Protein AF-A0A1X6N2U1-F1 (afdb_monomer)

InterPro domains:
  IPR041622 SMODS and SLOG-associating 2TM effector domain, fungi [NF033635] (1-71)
  IPR041622 SMODS and SLOG-associating 2TM effector domain, fungi [PF18142] (1-71)

Sequence (71 aa):
ILGGMSTLAASYLARARGSGEPERSLIRCNDLEHFIRDLEAFLLDKGHVIGVELDRDVNRFRRRFEEILGN

Solvent-accessible surface area (backbone atoms only — not comparable to full-atom values): 4123 Å² total; per-residue (Å²): 110,69,72,56,50,45,51,50,46,52,52,47,40,61,50,47,74,69,64,79,54,76,64,72,41,48,55,41,40,52,52,42,53,55,50,43,52,54,52,52,52,47,44,71,77,43,61,90,63,83,63,77,81,49,53,64,55,54,52,51,52,51,52,54,52,33,54,65,74,70,101

Radius of gyration: 13.01 Å; Cα contacts (8 Å, |Δi|>4): 32; chains: 1; bounding box: 29×15×39 Å

Organism: NCBI:txid670580

pLDDT: mean 78.47, std 10.62, range [55.66, 91.0]

Secondary structure (DSSP, 8-state):
-HHHHHHHHHHHHHHHHHS--TTHHHHHHHHHHHHHHHHHHHHHHHTT--SGGGHHHHHHHHHHHHHHHT-

Structure (mmCIF, N/CA/C/O backbone):
data_AF-A0A1X6N2U1-F1
#
_entry.id   AF-A0A1X6N2U1-F1
#
loop_
_atom_site.group_PDB
_atom_site.id
_atom_site.type_symbol
_atom_site.label_atom_id
_atom_site.label_alt_id
_atom_site.label_comp_id
_atom_site.label_asym_id
_atom_site.label_entity_id
_atom_site.label_seq_id
_atom_site.pdbx_PDB_ins_code
_atom_site.Cartn_x
_atom_site.Cartn_y
_atom_site.Cartn_z
_atom_site.occupancy
_atom_site.B_iso_or_equiv
_atom_site.auth_seq_id
_atom_site.auth_comp_id
_atom_site.auth_asym_id
_atom_site.auth_atom_id
_atom_site.pdbx_PDB_model_num
ATOM 1 N N . ILE A 1 1 ? 4.858 6.456 -6.452 1.00 57.59 1 ILE A N 1
ATOM 2 C CA . ILE A 1 1 ? 3.470 5.985 -6.201 1.00 57.59 1 ILE A CA 1
ATOM 3 C C . ILE A 1 1 ? 3.456 4.798 -5.232 1.00 57.59 1 ILE A C 1
ATOM 5 O O . ILE A 1 1 ? 2.860 4.929 -4.174 1.00 57.59 1 ILE A O 1
ATOM 9 N N . LEU A 1 2 ? 4.166 3.696 -5.510 1.00 64.12 2 LEU A N 1
ATOM 10 C CA . LEU A 1 2 ? 4.195 2.506 -4.633 1.00 64.12 2 LEU A CA 1
ATOM 11 C C . LEU A 1 2 ? 4.750 2.764 -3.224 1.00 64.12 2 LEU A C 1
ATOM 13 O O . LEU A 1 2 ? 4.102 2.394 -2.254 1.00 64.12 2 LEU A O 1
ATOM 17 N N . GLY A 1 3 ? 5.854 3.510 -3.093 1.00 65.25 3 GLY A N 1
ATOM 18 C CA . GLY A 1 3 ? 6.345 3.929 -1.770 1.00 65.25 3 GLY A CA 1
ATOM 19 C C . GLY A 1 3 ? 5.334 4.777 -0.981 1.00 65.25 3 GLY A C 1
ATOM 20 O O . GLY A 1 3 ? 5.282 4.701 0.239 1.00 65.25 3 GLY A O 1
ATOM 21 N N . GLY A 1 4 ? 4.462 5.524 -1.669 1.00 69.25 4 GLY A N 1
ATOM 22 C CA . GLY A 1 4 ? 3.356 6.243 -1.031 1.00 69.25 4 GLY A CA 1
ATOM 23 C C . GLY A 1 4 ? 2.264 5.306 -0.506 1.00 69.25 4 GLY A C 1
ATOM 24 O O . GLY A 1 4 ? 1.721 5.558 0.565 1.00 69.25 4 GLY A O 1
ATOM 25 N N . MET A 1 5 ? 1.981 4.202 -1.208 1.00 68.75 5 MET A N 1
ATOM 26 C CA . MET A 1 5 ? 1.028 3.182 -0.749 1.00 68.75 5 MET A CA 1
ATOM 27 C C . MET A 1 5 ? 1.540 2.429 0.485 1.00 68.75 5 MET A C 1
ATOM 29 O O . MET A 1 5 ? 0.771 2.256 1.427 1.00 68.75 5 MET A O 1
ATOM 33 N N . SER A 1 6 ? 2.828 2.067 0.537 1.00 68.44 6 SER A N 1
ATOM 34 C CA . SER A 1 6 ? 3.431 1.462 1.737 1.00 68.44 6 SER A CA 1
ATOM 35 C C . SER A 1 6 ? 3.318 2.390 2.950 1.00 68.44 6 SER A C 1
ATOM 37 O O . SER A 1 6 ? 2.919 1.956 4.028 1.00 68.44 6 SER A O 1
ATOM 39 N N . THR A 1 7 ? 3.580 3.688 2.768 1.00 77.69 7 THR A N 1
ATOM 40 C CA . THR A 1 7 ? 3.445 4.691 3.835 1.00 77.69 7 THR A CA 1
ATOM 41 C C . THR A 1 7 ? 2.000 4.854 4.304 1.00 77.69 7 THR A C 1
ATOM 43 O O . THR A 1 7 ? 1.756 4.957 5.507 1.00 77.69 7 THR A O 1
ATOM 46 N N . LEU A 1 8 ? 1.025 4.852 3.388 1.00 70.12 8 LEU A N 1
ATOM 47 C CA . LEU A 1 8 ? -0.398 4.937 3.735 1.00 70.12 8 LEU A CA 1
ATOM 48 C C . LEU A 1 8 ? -0.871 3.693 4.498 1.00 70.12 8 LEU A C 1
ATOM 50 O O . LEU A 1 8 ? -1.539 3.833 5.524 1.00 70.12 8 LEU A O 1
ATOM 54 N N . ALA A 1 9 ? -0.477 2.496 4.054 1.00 70.00 9 ALA A N 1
ATOM 55 C CA . ALA A 1 9 ? -0.776 1.239 4.738 1.00 70.00 9 ALA A CA 1
ATOM 56 C C . ALA A 1 9 ? -0.161 1.194 6.145 1.00 70.00 9 ALA A C 1
ATOM 58 O O . ALA A 1 9 ? -0.861 0.892 7.111 1.00 70.00 9 ALA A O 1
ATOM 59 N N . ALA A 1 10 ? 1.111 1.578 6.286 1.00 72.94 10 ALA A N 1
ATOM 60 C CA . ALA A 1 10 ? 1.791 1.647 7.579 1.00 72.94 10 ALA A CA 1
ATOM 61 C C . ALA A 1 10 ? 1.144 2.678 8.522 1.00 72.94 10 ALA A C 1
ATOM 63 O O . ALA A 1 10 ? 0.963 2.413 9.711 1.00 72.94 10 ALA A O 1
ATOM 64 N N . SER A 1 11 ? 0.739 3.835 7.990 1.00 73.56 11 SER A N 1
ATOM 65 C CA . SER A 1 11 ? 0.057 4.884 8.762 1.00 73.56 11 SER A CA 1
ATOM 66 C C . SER A 1 11 ? -1.323 4.432 9.246 1.00 73.56 11 SER A C 1
ATOM 68 O O . SER A 1 11 ? -1.698 4.702 10.389 1.00 73.56 11 SER A O 1
ATOM 70 N N . TYR A 1 12 ? -2.075 3.711 8.406 1.00 70.44 12 TYR A N 1
ATOM 71 C CA . TYR A 1 12 ? -3.341 3.109 8.819 1.00 70.44 12 TYR A CA 1
ATOM 72 C C . TYR A 1 12 ? -3.120 2.032 9.884 1.00 70.44 12 TYR A C 1
ATOM 74 O O . TYR A 1 12 ? -3.813 2.043 10.897 1.00 70.44 12 TYR A O 1
ATOM 82 N N . LEU A 1 13 ? -2.136 1.144 9.703 1.00 69.38 13 LEU A N 1
ATOM 83 C CA . LEU A 1 13 ? -1.797 0.095 10.668 1.00 69.38 13 LEU A CA 1
ATOM 84 C C . LEU A 1 13 ? -1.465 0.687 12.048 1.00 69.38 13 LEU A C 1
ATOM 86 O O . LEU A 1 13 ? -1.984 0.227 13.066 1.00 69.38 13 LEU A O 1
ATOM 90 N N . ALA A 1 14 ? -0.656 1.750 12.081 1.00 75.44 14 ALA A N 1
ATOM 91 C CA . ALA A 1 14 ? -0.321 2.469 13.308 1.00 75.44 14 ALA A CA 1
ATOM 92 C C . ALA A 1 14 ? -1.569 3.037 14.008 1.00 75.44 14 ALA A C 1
ATOM 94 O O . ALA A 1 14 ? -1.680 2.971 15.232 1.00 75.44 14 ALA A O 1
ATOM 95 N N . ARG A 1 15 ? -2.536 3.546 13.235 1.00 67.25 15 ARG A N 1
ATOM 96 C CA . ARG A 1 15 ? -3.804 4.072 13.756 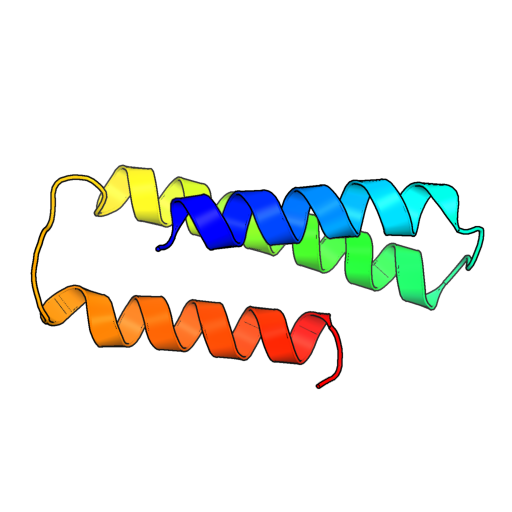1.00 67.25 15 ARG A CA 1
ATOM 97 C C . ARG A 1 15 ? -4.749 2.968 14.242 1.00 67.25 15 ARG A C 1
ATOM 99 O O . ARG A 1 15 ? -5.342 3.119 15.305 1.00 67.25 15 ARG A O 1
ATOM 106 N N . ALA A 1 16 ? -4.870 1.870 13.497 1.00 66.75 16 ALA A N 1
ATOM 107 C CA . ALA A 1 16 ? -5.746 0.743 13.820 1.00 66.75 16 ALA A CA 1
ATOM 108 C C . ALA A 1 16 ? -5.299 0.005 15.093 1.00 66.75 16 ALA A C 1
ATOM 110 O O . ALA A 1 16 ? -6.132 -0.375 15.911 1.00 66.75 16 ALA A O 1
ATOM 111 N N . ARG A 1 17 ? -3.985 -0.118 15.325 1.00 65.81 17 ARG A N 1
ATOM 112 C CA . ARG A 1 17 ? -3.445 -0.658 16.586 1.00 65.81 17 ARG A CA 1
ATOM 113 C C . ARG A 1 17 ? -3.791 0.203 17.809 1.00 65.81 17 ARG A C 1
ATOM 115 O O . ARG A 1 17 ? -3.871 -0.327 18.912 1.00 65.81 17 ARG A O 1
ATOM 122 N N . GLY A 1 18 ? -4.005 1.507 17.627 1.00 64.19 18 GLY A N 1
ATOM 123 C CA . GLY A 1 18 ? -4.360 2.435 18.704 1.00 64.19 18 GLY A CA 1
ATOM 124 C C . GLY A 1 18 ? -5.862 2.562 18.989 1.00 64.19 18 GLY A C 1
ATOM 125 O O . GLY A 1 18 ? -6.218 3.152 20.005 1.00 64.19 18 GLY A O 1
ATOM 126 N N . SER A 1 19 ? -6.749 2.047 18.123 1.00 59.94 19 SER A N 1
ATOM 127 C CA . SER A 1 19 ? -8.195 2.331 18.196 1.00 59.94 19 SER A CA 1
ATOM 128 C C . SER A 1 19 ? -9.030 1.345 19.024 1.00 59.94 19 SER A C 1
ATOM 130 O O . SER A 1 19 ? -10.219 1.584 19.204 1.00 59.94 19 SER A O 1
ATOM 132 N N . GLY A 1 20 ? -8.450 0.265 19.557 1.00 58.09 20 GLY A N 1
ATOM 133 C CA . GLY A 1 20 ? -9.131 -0.628 20.510 1.00 58.09 20 GLY A CA 1
ATOM 134 C C . GLY A 1 20 ? -10.297 -1.469 19.955 1.00 58.09 20 GLY A C 1
ATOM 135 O O . GLY A 1 20 ? -11.000 -2.099 20.739 1.00 58.09 20 GLY A O 1
ATOM 136 N N . GLU A 1 21 ? -10.514 -1.516 18.635 1.00 58.94 21 GLU A N 1
ATOM 137 C CA . GLU A 1 21 ? -11.537 -2.366 17.997 1.00 58.94 21 GLU A CA 1
ATOM 138 C C . GLU A 1 21 ? -10.996 -3.801 17.782 1.00 58.94 21 GLU A C 1
ATOM 140 O O . GLU A 1 21 ? -10.159 -3.991 16.901 1.00 58.94 21 GLU A O 1
ATOM 145 N N . PRO A 1 22 ? -11.412 -4.832 18.546 1.00 60.53 22 PRO A N 1
ATOM 146 C CA . PRO A 1 22 ? -10.548 -6.002 18.764 1.00 60.53 22 PRO A CA 1
ATOM 147 C C . PRO A 1 22 ? -10.472 -7.018 17.618 1.00 60.53 22 PRO A C 1
ATOM 149 O O . PRO A 1 22 ? -9.414 -7.595 17.394 1.00 60.53 22 PRO A O 1
ATOM 152 N N . GLU A 1 23 ? -11.558 -7.268 16.884 1.00 56.75 23 GLU A N 1
ATOM 153 C CA . GLU A 1 23 ? -11.597 -8.418 15.959 1.00 56.75 23 GLU A CA 1
ATOM 154 C C . GLU A 1 23 ? -11.429 -8.012 14.492 1.00 56.75 23 GLU A C 1
ATOM 156 O O . GLU A 1 23 ? -10.578 -8.550 13.783 1.00 56.75 23 GLU A O 1
ATOM 161 N N . ARG A 1 24 ? -12.186 -7.008 14.028 1.00 61.97 24 ARG A N 1
ATOM 162 C CA . ARG A 1 24 ? -12.086 -6.525 12.639 1.00 61.97 24 ARG A CA 1
ATOM 163 C C . ARG A 1 24 ? -10.784 -5.774 12.373 1.00 61.97 24 ARG A C 1
ATOM 165 O O . ARG A 1 24 ? -10.237 -5.893 11.278 1.00 61.97 24 ARG A O 1
ATOM 172 N N . SER A 1 25 ? -10.265 -5.040 13.357 1.00 67.56 25 SER A N 1
ATOM 173 C CA . SER A 1 25 ? -8.999 -4.320 13.190 1.00 67.56 25 SER A CA 1
ATOM 174 C C . SER A 1 25 ? -7.800 -5.252 13.233 1.00 67.56 25 SER A C 1
ATOM 176 O O . SER A 1 25 ? -6.823 -4.962 12.557 1.00 67.56 25 SER A O 1
ATOM 178 N N . LEU A 1 26 ? -7.865 -6.385 13.944 1.00 75.50 26 LEU A N 1
ATOM 179 C CA . LEU A 1 26 ? -6.761 -7.348 13.981 1.00 75.50 26 LEU A CA 1
ATOM 180 C C . LEU A 1 26 ? -6.584 -8.059 12.632 1.00 75.50 26 LEU A C 1
ATOM 182 O O . LEU A 1 26 ? -5.466 -8.129 12.126 1.00 75.50 26 LEU A O 1
ATOM 186 N N . ILE A 1 27 ? -7.684 -8.520 12.023 1.00 81.75 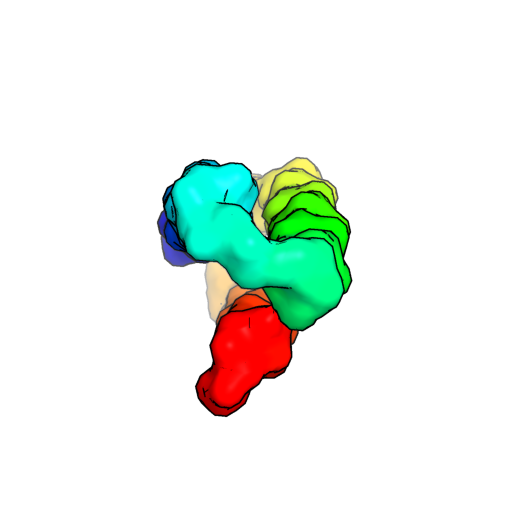27 ILE A N 1
ATOM 187 C CA . ILE A 1 27 ? -7.662 -9.142 10.688 1.00 81.75 27 ILE A CA 1
ATOM 188 C C . ILE A 1 27 ? -7.138 -8.138 9.654 1.00 81.75 27 ILE A C 1
ATOM 190 O O . ILE A 1 27 ? -6.176 -8.433 8.951 1.00 81.75 27 ILE A O 1
ATOM 194 N N . ARG A 1 28 ? -7.670 -6.907 9.648 1.00 79.19 28 ARG A N 1
ATOM 195 C CA . ARG A 1 28 ? -7.184 -5.837 8.759 1.00 79.19 28 ARG A CA 1
ATOM 196 C C . ARG A 1 28 ? -5.723 -5.473 9.002 1.0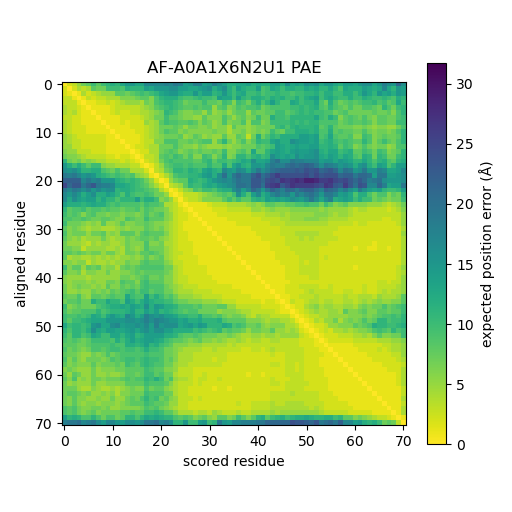0 79.19 28 ARG A C 1
ATOM 198 O O . ARG A 1 28 ? -5.003 -5.203 8.048 1.00 79.19 28 ARG A O 1
ATOM 205 N N . CYS A 1 29 ? -5.272 -5.456 10.256 1.00 82.38 29 CYS A N 1
ATOM 206 C CA . CYS A 1 29 ? -3.866 -5.219 10.574 1.00 82.38 29 CYS A CA 1
ATOM 207 C C . CYS A 1 29 ? -2.978 -6.297 9.950 1.00 82.38 29 CYS A C 1
ATOM 209 O O . CYS A 1 29 ? -1.972 -5.968 9.327 1.00 82.38 29 CYS A O 1
ATOM 211 N N . ASN A 1 30 ? -3.367 -7.565 10.079 1.00 85.75 30 ASN A N 1
ATOM 212 C CA . ASN A 1 30 ? -2.625 -8.671 9.486 1.00 85.75 30 ASN A CA 1
ATOM 213 C C . ASN A 1 30 ? -2.605 -8.579 7.950 1.00 85.7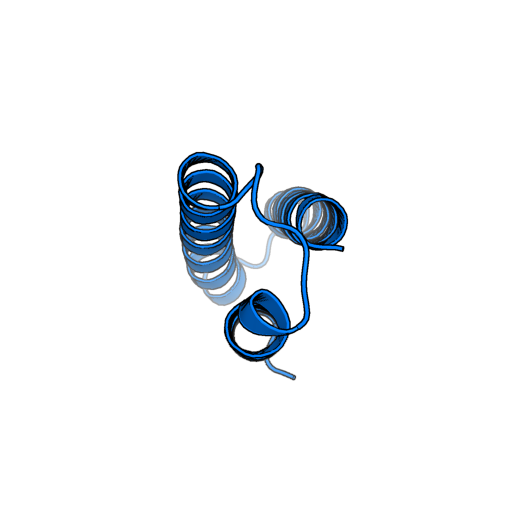5 30 ASN A C 1
ATOM 215 O O . ASN A 1 30 ? -1.545 -8.682 7.333 1.00 85.75 30 ASN A O 1
ATOM 219 N N . ASP A 1 31 ? -3.750 -8.290 7.329 1.00 89.00 31 ASP A N 1
ATOM 220 C CA . ASP A 1 31 ? -3.837 -8.124 5.876 1.00 89.00 31 ASP A CA 1
ATOM 221 C C . ASP A 1 31 ? -2.968 -6.963 5.373 1.00 89.00 31 ASP A C 1
ATOM 223 O O . ASP A 1 31 ? -2.311 -7.083 4.337 1.00 89.00 31 ASP A O 1
ATOM 227 N N . LEU A 1 32 ? -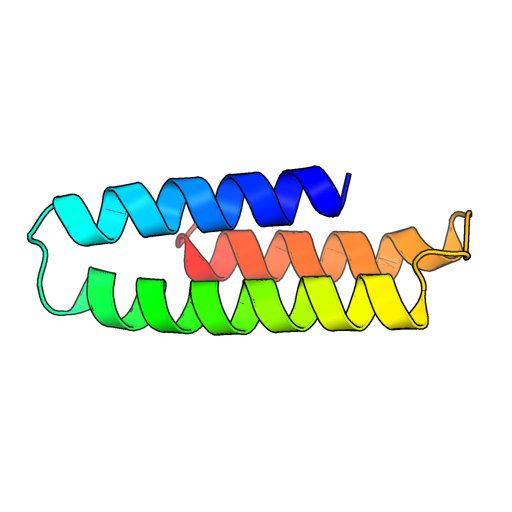2.902 -5.857 6.124 1.00 87.88 32 LEU A N 1
ATOM 228 C CA . LEU A 1 32 ? -2.026 -4.726 5.815 1.00 87.88 32 LEU A CA 1
ATOM 229 C C . LEU A 1 32 ? -0.545 -5.056 5.991 1.00 87.88 32 LEU A C 1
ATOM 231 O O . LEU A 1 32 ? 0.265 -4.617 5.179 1.00 87.88 32 LEU A O 1
ATOM 235 N N . GLU A 1 33 ? -0.171 -5.832 7.008 1.00 87.31 33 GLU A N 1
ATOM 236 C CA . GLU A 1 33 ? 1.209 -6.302 7.160 1.00 87.31 33 GLU A CA 1
ATOM 237 C C . GLU A 1 33 ? 1.631 -7.186 5.985 1.00 87.31 33 GLU A C 1
ATOM 239 O O . GLU A 1 33 ? 2.714 -6.998 5.429 1.00 87.31 33 GLU A O 1
ATOM 244 N N . HIS A 1 34 ? 0.769 -8.115 5.566 1.00 90.94 34 HIS A N 1
ATOM 245 C CA . HIS A 1 34 ? 1.002 -8.922 4.371 1.00 90.94 34 HIS A CA 1
ATOM 246 C C . HIS A 1 34 ? 1.084 -8.057 3.108 1.00 90.94 34 HIS A C 1
ATOM 248 O O . HIS A 1 34 ? 1.980 -8.246 2.288 1.00 90.94 34 HIS A O 1
ATOM 254 N N . PHE A 1 35 ? 0.196 -7.073 2.969 1.00 89.69 35 PHE A N 1
ATOM 255 C CA . PHE A 1 35 ? 0.199 -6.140 1.845 1.00 89.69 35 PHE A CA 1
ATOM 256 C C . PHE A 1 35 ? 1.494 -5.320 1.756 1.00 89.69 35 PHE A C 1
ATOM 258 O O . PHE A 1 35 ? 2.036 -5.157 0.664 1.00 89.69 35 PHE A O 1
ATOM 265 N N . ILE A 1 36 ? 2.022 -4.843 2.889 1.00 88.56 36 ILE A N 1
ATOM 266 C CA . ILE A 1 36 ? 3.301 -4.119 2.939 1.00 88.56 36 ILE A CA 1
ATOM 267 C C . ILE A 1 36 ? 4.446 -5.014 2.453 1.00 88.56 36 ILE A C 1
ATOM 269 O O . ILE A 1 36 ? 5.222 -4.577 1.606 1.00 88.56 36 ILE A O 1
ATOM 273 N N . ARG A 1 37 ? 4.514 -6.272 2.909 1.00 90.62 37 ARG A N 1
ATOM 274 C CA . ARG A 1 37 ? 5.553 -7.219 2.460 1.00 90.62 37 ARG A CA 1
ATOM 275 C C . ARG A 1 37 ? 5.489 -7.468 0.954 1.00 90.62 37 ARG A C 1
ATOM 277 O O . ARG A 1 37 ? 6.526 -7.530 0.300 1.00 90.62 37 ARG A O 1
ATOM 284 N N . ASP A 1 38 ? 4.287 -7.563 0.389 1.00 90.94 38 ASP A N 1
ATOM 285 C CA . ASP A 1 38 ? 4.115 -7.744 -1.055 1.00 90.94 38 ASP A CA 1
ATOM 286 C C . ASP A 1 38 ? 4.567 -6.508 -1.852 1.00 90.94 38 ASP A C 1
ATOM 288 O O . ASP A 1 38 ? 5.136 -6.647 -2.937 1.00 90.94 38 ASP A O 1
ATOM 292 N N . LEU A 1 39 ? 4.352 -5.299 -1.320 1.00 89.38 39 LEU A N 1
ATOM 293 C CA . LEU A 1 39 ? 4.868 -4.063 -1.918 1.00 89.38 39 LEU A CA 1
ATOM 294 C C . LEU A 1 39 ? 6.396 -3.990 -1.848 1.00 89.38 39 LEU A C 1
ATOM 296 O O . LEU A 1 39 ? 7.029 -3.589 -2.821 1.00 89.38 39 LEU A O 1
ATOM 300 N N . GLU A 1 40 ? 6.991 -4.377 -0.721 1.00 87.88 40 GLU A N 1
ATOM 301 C CA . GLU A 1 40 ? 8.446 -4.420 -0.548 1.00 87.88 40 GLU A CA 1
ATOM 302 C C . GLU A 1 40 ? 9.093 -5.429 -1.500 1.00 87.88 40 GLU A C 1
ATOM 304 O O . GLU A 1 40 ? 10.059 -5.087 -2.182 1.00 87.88 40 GLU A O 1
ATOM 309 N N . ALA A 1 41 ? 8.523 -6.632 -1.618 1.00 91.00 41 ALA A N 1
ATOM 310 C CA . ALA A 1 41 ? 8.976 -7.644 -2.570 1.00 91.00 41 ALA A CA 1
ATOM 311 C C . ALA A 1 41 ? 8.869 -7.143 -4.018 1.00 91.00 41 ALA A C 1
ATOM 313 O O . ALA A 1 41 ? 9.815 -7.258 -4.793 1.00 91.00 41 ALA A O 1
ATOM 314 N N . PHE A 1 42 ? 7.753 -6.500 -4.372 1.00 89.12 42 PHE A N 1
ATOM 315 C CA . PHE A 1 42 ? 7.592 -5.909 -5.697 1.00 89.12 42 PHE A CA 1
ATOM 316 C C . PHE A 1 42 ? 8.624 -4.812 -5.979 1.00 89.12 42 PHE A C 1
ATOM 318 O O . PHE A 1 42 ? 9.173 -4.749 -7.076 1.00 89.12 42 PHE A O 1
ATOM 325 N N . LEU A 1 43 ? 8.907 -3.942 -5.007 1.00 85.81 43 LEU A N 1
ATOM 326 C CA . LEU A 1 43 ? 9.942 -2.918 -5.144 1.00 85.81 43 LEU A CA 1
ATOM 327 C C . LEU A 1 43 ? 11.343 -3.529 -5.255 1.00 85.81 43 LEU A C 1
ATOM 329 O O . LEU A 1 43 ? 12.170 -2.986 -5.980 1.00 85.81 43 LEU A O 1
ATOM 333 N N . LEU A 1 44 ? 11.613 -4.650 -4.588 1.00 88.75 44 LEU A N 1
ATOM 334 C CA . LEU A 1 44 ? 12.881 -5.363 -4.731 1.00 88.75 44 LEU A CA 1
ATOM 335 C C . LEU A 1 44 ? 13.041 -5.936 -6.149 1.00 88.75 44 LEU A C 1
ATOM 337 O O . LEU A 1 44 ? 14.091 -5.765 -6.764 1.00 88.75 44 LEU A O 1
ATOM 341 N N . ASP A 1 45 ? 11.981 -6.541 -6.686 1.00 87.50 45 ASP A N 1
ATOM 342 C CA . ASP A 1 45 ? 11.996 -7.197 -7.998 1.00 87.50 45 ASP A CA 1
ATOM 343 C C . ASP A 1 45 ? 11.908 -6.216 -9.174 1.00 87.50 45 ASP A C 1
ATOM 345 O O . ASP A 1 45 ? 12.428 -6.477 -10.259 1.00 87.50 45 ASP A O 1
ATOM 349 N N . LYS A 1 46 ? 11.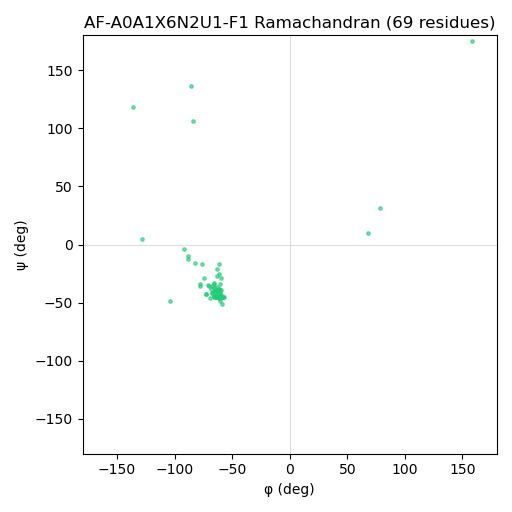182 -5.108 -8.997 1.00 85.31 46 LYS A N 1
ATOM 350 C CA . LYS A 1 46 ? 10.786 -4.189 -10.077 1.00 85.31 46 LYS A CA 1
ATOM 351 C C . LYS A 1 46 ? 11.134 -2.733 -9.797 1.00 85.31 46 LYS A C 1
ATOM 353 O O . LYS A 1 46 ? 10.811 -1.874 -10.608 1.00 85.31 46 LYS A O 1
ATOM 358 N N . GLY A 1 47 ? 11.818 -2.421 -8.699 1.00 79.44 47 GLY A N 1
ATOM 359 C CA . GLY A 1 47 ? 12.143 -1.041 -8.320 1.00 79.44 47 GLY A CA 1
ATOM 360 C C . GLY A 1 47 ? 13.056 -0.313 -9.306 1.00 79.44 47 GLY A C 1
ATOM 361 O O . GLY A 1 47 ? 13.055 0.914 -9.342 1.00 79.44 47 GLY A O 1
ATOM 362 N N . HIS A 1 48 ? 13.800 -1.053 -10.131 1.00 82.31 48 HIS A N 1
ATOM 363 C CA . HIS A 1 48 ? 14.619 -0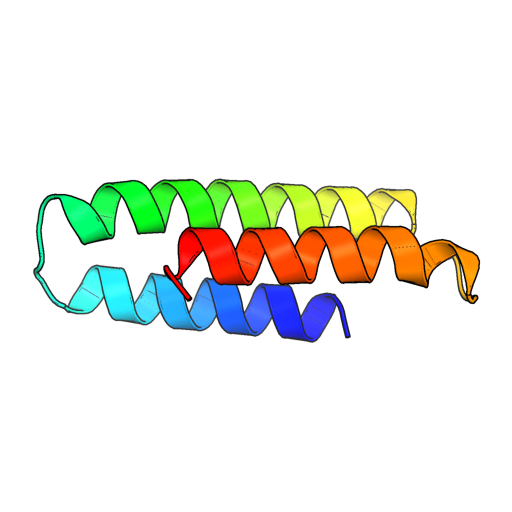.495 -11.210 1.00 82.31 48 HIS A CA 1
ATOM 364 C C . HIS A 1 48 ? 13.854 -0.330 -12.537 1.00 82.31 48 HIS A C 1
ATOM 366 O O . HIS A 1 48 ? 14.397 0.209 -13.500 1.00 82.31 48 HIS A O 1
ATOM 372 N N . VAL A 1 49 ? 12.638 -0.869 -12.633 1.00 82.94 49 VAL A N 1
ATOM 373 C CA . VAL A 1 49 ? 11.813 -0.838 -13.841 1.00 82.94 49 VAL A CA 1
ATOM 374 C C . VAL A 1 49 ? 11.022 0.468 -13.853 1.00 82.94 49 VAL A C 1
ATOM 376 O O . VAL A 1 49 ? 10.489 0.888 -12.828 1.00 82.94 49 VAL A O 1
ATOM 379 N N . ILE A 1 50 ? 10.951 1.137 -15.005 1.00 78.38 50 ILE A N 1
ATOM 380 C CA . ILE A 1 50 ? 10.191 2.380 -15.173 1.00 78.38 50 ILE A CA 1
ATOM 381 C C . ILE A 1 50 ? 9.428 2.290 -16.492 1.00 78.38 50 ILE A C 1
ATOM 383 O O . ILE A 1 50 ? 10.036 2.215 -17.555 1.00 78.38 50 ILE A O 1
ATOM 387 N N . GLY A 1 51 ? 8.097 2.334 -16.431 1.00 79.88 51 GLY A N 1
ATOM 388 C CA . GLY A 1 51 ? 7.256 2.322 -17.624 1.00 79.88 51 GLY A CA 1
ATOM 389 C C . GLY A 1 51 ? 5.830 1.849 -17.359 1.00 79.88 51 GLY A C 1
ATOM 390 O O . GLY A 1 51 ? 5.496 1.402 -16.262 1.00 79.88 51 GLY A O 1
ATOM 391 N N . VAL A 1 52 ? 5.003 1.921 -18.404 1.00 81.50 52 VAL A N 1
ATOM 392 C CA . VAL A 1 52 ? 3.576 1.530 -18.401 1.00 81.50 52 VAL A CA 1
ATOM 393 C C . VAL A 1 52 ? 3.342 0.051 -18.075 1.00 81.50 52 VAL A C 1
ATOM 395 O O . VAL A 1 52 ? 2.245 -0.354 -17.705 1.00 81.50 52 VAL A O 1
ATOM 398 N N . GLU A 1 53 ? 4.380 -0.776 -18.172 1.00 80.88 53 GLU A N 1
ATOM 399 C CA . GLU A 1 53 ? 4.343 -2.189 -17.789 1.00 80.88 53 GLU A CA 1
ATOM 400 C C . GLU A 1 53 ? 4.038 -2.407 -16.302 1.00 80.88 53 GLU A C 1
ATOM 402 O O . GLU A 1 53 ? 3.441 -3.422 -15.945 1.00 80.88 53 GLU A O 1
ATOM 407 N N . LEU A 1 54 ? 4.347 -1.425 -15.447 1.00 83.06 54 LEU A N 1
ATOM 408 C CA . LEU A 1 54 ? 4.030 -1.469 -14.020 1.00 83.06 54 LEU A CA 1
ATOM 409 C C . LEU A 1 54 ? 2.586 -1.055 -13.713 1.00 83.06 54 LEU A C 1
ATOM 411 O O . LEU A 1 54 ? 2.095 -1.3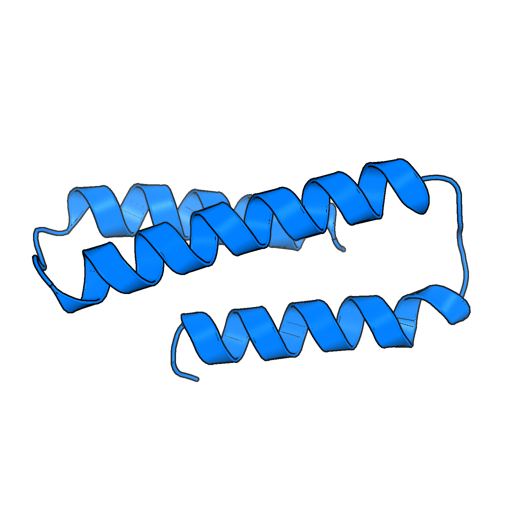42 -12.621 1.00 83.06 54 LEU A O 1
ATOM 415 N N . ASP A 1 55 ? 1.875 -0.413 -14.647 1.00 83.44 55 ASP A N 1
ATOM 416 C CA . ASP A 1 55 ? 0.530 0.123 -14.395 1.00 83.44 55 ASP A CA 1
ATOM 417 C C . ASP A 1 55 ? -0.456 -0.982 -14.013 1.00 83.44 55 ASP A C 1
ATOM 419 O O . ASP A 1 55 ? -1.350 -0.784 -13.184 1.00 83.44 55 ASP A O 1
ATOM 423 N N . ARG A 1 56 ? -0.287 -2.179 -14.586 1.00 87.69 56 ARG A N 1
ATOM 424 C CA . ARG A 1 56 ? -1.114 -3.342 -14.251 1.00 87.69 56 ARG A CA 1
ATOM 425 C C . ARG A 1 56 ? -0.920 -3.764 -12.795 1.00 87.69 56 ARG A C 1
ATOM 427 O O . ARG A 1 56 ? -1.910 -4.012 -12.100 1.00 87.69 56 ARG A O 1
ATOM 434 N N . ASP A 1 57 ? 0.326 -3.822 -12.340 1.00 88.31 57 ASP A N 1
ATOM 435 C CA . ASP A 1 57 ? 0.676 -4.237 -10.983 1.00 88.31 57 ASP A CA 1
ATOM 436 C C . ASP A 1 57 ? 0.299 -3.167 -9.959 1.00 88.31 57 ASP A C 1
ATOM 438 O O . ASP A 1 57 ? -0.327 -3.473 -8.944 1.00 88.31 57 ASP A O 1
ATOM 442 N N . VAL A 1 58 ? 0.552 -1.892 -10.264 1.00 86.25 58 VAL A N 1
ATOM 443 C CA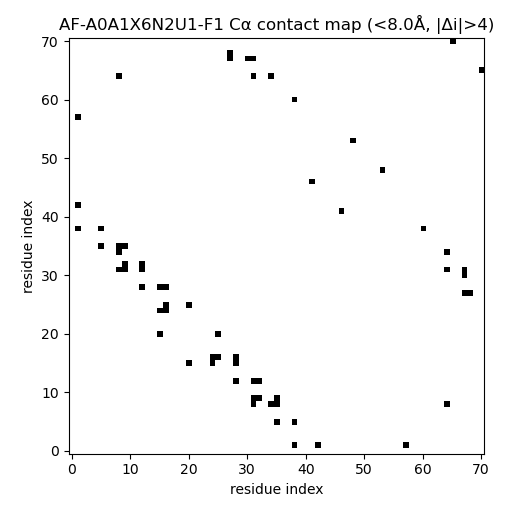 . VAL A 1 58 ? 0.134 -0.753 -9.433 1.00 86.25 58 VAL A CA 1
ATOM 444 C C . VAL A 1 58 ? -1.383 -0.746 -9.240 1.00 86.25 58 VAL A C 1
ATOM 446 O O . VAL A 1 58 ? -1.861 -0.609 -8.113 1.00 86.25 58 VAL A O 1
ATOM 449 N N . ASN A 1 59 ? -2.159 -0.962 -10.307 1.00 87.38 59 ASN A N 1
ATOM 450 C CA . ASN A 1 59 ? -3.616 -1.057 -10.205 1.00 87.38 59 ASN A CA 1
ATOM 451 C C . ASN A 1 59 ? -4.077 -2.283 -9.406 1.00 87.38 59 ASN A C 1
ATOM 453 O O . ASN A 1 59 ? -5.102 -2.221 -8.725 1.00 87.38 59 ASN A O 1
ATOM 457 N N . ARG A 1 60 ? -3.340 -3.399 -9.467 1.00 90.00 60 ARG A N 1
ATOM 458 C CA . ARG A 1 60 ? -3.613 -4.580 -8.638 1.00 90.00 60 ARG A CA 1
ATOM 459 C C . ARG A 1 60 ? -3.390 -4.279 -7.155 1.00 90.00 60 ARG A C 1
ATOM 461 O O . ARG A 1 60 ? -4.252 -4.624 -6.352 1.00 90.00 60 ARG A O 1
ATOM 468 N N . PHE A 1 61 ? -2.293 -3.611 -6.799 1.00 89.75 61 PHE A N 1
ATOM 469 C CA . PHE A 1 61 ? -2.037 -3.201 -5.416 1.00 89.75 61 PHE A CA 1
ATOM 470 C C . PHE A 1 61 ? -3.078 -2.203 -4.907 1.00 89.75 61 PHE A C 1
ATOM 472 O O . PHE A 1 61 ? -3.550 -2.355 -3.785 1.00 89.75 61 PHE A O 1
ATOM 479 N N . ARG A 1 62 ? -3.502 -1.245 -5.741 1.00 86.25 62 ARG A N 1
ATOM 480 C CA . ARG A 1 62 ? -4.565 -0.298 -5.377 1.00 86.25 62 ARG A CA 1
ATOM 481 C C . ARG A 1 62 ? -5.875 -1.007 -5.024 1.00 86.25 62 ARG A C 1
ATOM 483 O O . ARG A 1 62 ? -6.412 -0.758 -3.954 1.00 86.25 62 ARG A O 1
ATOM 490 N N . ARG A 1 63 ? -6.355 -1.913 -5.886 1.00 89.50 63 ARG A N 1
ATOM 491 C CA . ARG A 1 63 ? -7.601 -2.661 -5.630 1.00 89.50 63 ARG A CA 1
ATOM 492 C C . ARG A 1 63 ? -7.525 -3.470 -4.340 1.00 89.50 63 ARG A C 1
ATOM 494 O O . ARG A 1 63 ? -8.425 -3.400 -3.521 1.00 89.50 63 ARG A O 1
ATOM 501 N N . ARG A 1 64 ? -6.412 -4.175 -4.123 1.00 89.75 64 ARG A N 1
ATOM 502 C CA . ARG A 1 64 ? -6.218 -4.952 -2.894 1.00 89.75 64 ARG A CA 1
ATOM 503 C C . ARG A 1 64 ? -6.189 -4.068 -1.646 1.00 89.75 64 ARG A C 1
ATOM 505 O O . ARG A 1 64 ? -6.691 -4.465 -0.605 1.00 89.75 64 ARG A O 1
ATOM 512 N N . PHE A 1 65 ? -5.614 -2.872 -1.736 1.00 86.00 65 PHE A N 1
ATOM 513 C CA . PHE A 1 65 ? -5.645 -1.913 -0.634 1.00 86.00 65 PHE A CA 1
ATOM 514 C C . PHE A 1 65 ? -7.073 -1.441 -0.324 1.00 86.00 65 PHE A C 1
ATOM 516 O O . PHE A 1 65 ? -7.462 -1.405 0.840 1.00 86.00 65 PHE A O 1
ATOM 523 N N . GLU A 1 66 ? -7.862 -1.125 -1.354 1.00 85.38 66 GLU A N 1
ATOM 524 C CA . GLU A 1 66 ? -9.280 -0.758 -1.223 1.00 85.38 66 GLU A CA 1
ATOM 525 C C . GLU A 1 66 ? -10.096 -1.896 -0.581 1.00 85.38 66 GLU A C 1
ATOM 527 O O . GLU A 1 66 ? -10.799 -1.657 0.401 1.00 85.38 66 GLU A O 1
ATOM 532 N N . GLU A 1 67 ? -9.888 -3.143 -1.022 1.00 88.62 67 GLU A N 1
ATOM 533 C CA . GLU A 1 67 ? -10.512 -4.348 -0.454 1.00 88.62 67 GLU A CA 1
ATOM 534 C C . GLU A 1 67 ? -10.197 -4.521 1.042 1.00 88.62 67 GLU A C 1
ATOM 536 O O . GLU A 1 67 ? -11.099 -4.776 1.842 1.00 88.62 67 GLU A O 1
ATOM 541 N N . ILE A 1 68 ? -8.933 -4.337 1.446 1.00 85.94 68 ILE A N 1
ATOM 542 C CA . ILE A 1 68 ? -8.510 -4.449 2.854 1.00 85.94 68 ILE A CA 1
ATOM 543 C C . ILE A 1 68 ? -9.164 -3.357 3.715 1.00 85.94 68 ILE A C 1
ATOM 545 O O . ILE A 1 68 ? -9.573 -3.604 4.856 1.00 85.94 68 ILE A O 1
ATOM 549 N N . LEU A 1 69 ? -9.296 -2.144 3.175 1.00 82.06 69 LEU A N 1
ATOM 550 C CA . LEU A 1 69 ? -9.966 -1.039 3.860 1.00 82.06 69 LEU A CA 1
ATOM 551 C C . LEU A 1 69 ? -11.499 -1.163 3.848 1.00 82.06 69 LEU A C 1
ATOM 553 O O . LEU A 1 69 ? -12.160 -0.554 4.693 1.00 82.06 69 LEU A O 1
ATOM 557 N N . GLY A 1 70 ? -12.054 -2.005 2.976 1.00 76.31 70 GLY A N 1
ATOM 558 C CA . GLY A 1 70 ? -13.488 -2.233 2.834 1.00 76.31 70 GLY A CA 1
ATOM 559 C C . GLY A 1 70 ? -14.216 -1.135 2.057 1.00 76.31 70 GLY A C 1
ATOM 560 O O . GLY A 1 70 ? -15.370 -0.862 2.387 1.00 76.31 70 GLY A O 1
ATOM 561 N N . ASN A 1 71 ? -13.542 -0.503 1.086 1.00 55.66 71 ASN A N 1
ATOM 562 C CA . ASN A 1 71 ? -14.152 0.392 0.091 1.00 55.66 71 ASN A CA 1
ATOM 563 C C . ASN A 1 71 ? -14.441 -0.344 -1.219 1.00 55.66 71 ASN A C 1
ATOM 565 O O . ASN A 1 71 ? -13.612 -1.196 -1.606 1.00 55.66 71 ASN A O 1
#

Foldseek 3Di:
DLVVVLVVLVVVLVVLVVPPPPDLSVVLNVLSVVLSVVSVVCCVVPVVPDDPVCVVVVVVSVVSSCVSVVD

Mean predicted aligned error: 6.8 Å